Protein AF-T0ZL88-F1 (afdb_monomer)

Mean predicted aligned error: 7.64 Å

pLDDT: mean 83.37, std 18.38, range [43.09, 98.06]

Foldseek 3Di:
DDPDPLPPLEAEAEDDDDDFDPDPPPDPDPRTSVPPCPSVVVVVVSCCCSCPVVVGPHYDYPDDPVCVVVVVVVVDD

Solvent-accessible surface area (backbone atoms only — not comparable to full-atom values): 5014 Å² total; per-residue (Å²): 130,66,93,46,77,84,55,51,76,34,37,73,46,73,74,88,84,75,80,52,66,88,67,64,94,88,61,90,58,101,74,43,51,62,86,70,49,59,68,55,52,57,50,52,52,53,53,48,46,26,36,75,77,63,72,25,95,37,74,45,71,66,65,57,81,93,50,43,66,60,44,41,76,73,70,53,132

Sequence (77 aa):
MAHREECKDAGLIREIKVFGEIVPVGNASDMAWQHRGLGRRLVEEAEEITRDEFSMDRIIVISGIGVREYFKKLGYT

Radius of gyration: 15.05 Å; Cα contacts (8 Å, |Δi|>4): 69; chains: 1; bounding box: 33×30×40 Å

InterPro domains:
  IPR016181 Acyl-CoA N-acyltransferase [SSF55729] (32-77)
  IPR039661 ELP3/YhcC [PTHR11135] (10-77)

Organism: NCBI:txid410659

Structure (mmCIF, N/CA/C/O backbone):
data_AF-T0ZL88-F1
#
_entry.id   AF-T0ZL88-F1
#
loop_
_atom_site.group_PDB
_atom_site.id
_atom_site.type_symbol
_atom_site.label_atom_id
_atom_site.label_alt_id
_atom_site.label_comp_id
_atom_site.label_asym_id
_atom_site.label_entity_id
_atom_site.label_seq_id
_atom_site.pdbx_PDB_ins_code
_atom_site.Cartn_x
_atom_site.Cartn_y
_atom_site.Cartn_z
_atom_site.occupancy
_atom_site.B_iso_or_equiv
_atom_site.auth_seq_id
_atom_site.auth_comp_id
_atom_site.auth_asym_id
_atom_site.auth_atom_id
_atom_site.pdbx_PDB_model_num
ATOM 1 N N . MET A 1 1 ? -7.868 16.441 13.155 1.00 67.56 1 MET A N 1
ATOM 2 C CA . MET A 1 1 ? -8.808 15.508 12.495 1.00 67.56 1 MET A CA 1
ATOM 3 C C . MET A 1 1 ? -8.446 15.444 11.015 1.00 67.56 1 MET A C 1
ATOM 5 O O . MET A 1 1 ? -8.000 16.462 10.494 1.00 67.56 1 MET A O 1
ATOM 9 N N . ALA A 1 2 ? -8.549 14.281 10.365 1.00 80.50 2 ALA A N 1
ATOM 10 C CA . ALA A 1 2 ? -8.252 14.162 8.936 1.00 80.50 2 ALA A CA 1
ATOM 11 C C . ALA A 1 2 ? -9.193 15.059 8.111 1.00 80.50 2 ALA A C 1
ATOM 13 O O . ALA A 1 2 ? -10.386 15.127 8.396 1.00 80.50 2 ALA A O 1
ATOM 14 N N . HIS A 1 3 ? -8.653 15.758 7.108 1.00 88.94 3 HIS A N 1
ATOM 15 C CA . HIS A 1 3 ? -9.437 16.655 6.244 1.00 88.94 3 HIS A CA 1
ATOM 16 C C . HIS A 1 3 ? -10.322 15.883 5.250 1.00 88.94 3 HIS A C 1
ATOM 18 O O . HIS A 1 3 ? -11.345 16.385 4.795 1.00 88.94 3 HIS A O 1
ATOM 24 N N . ARG A 1 4 ? -9.903 14.674 4.871 1.00 89.50 4 ARG A N 1
ATOM 25 C CA . ARG A 1 4 ? -10.596 13.802 3.919 1.00 89.50 4 ARG A CA 1
ATOM 26 C C . ARG A 1 4 ? -11.314 12.689 4.671 1.00 89.50 4 ARG A C 1
ATOM 28 O O . ARG A 1 4 ? -10.716 12.087 5.562 1.00 89.50 4 ARG A O 1
ATOM 35 N N . GLU A 1 5 ? -12.568 12.435 4.311 1.00 89.94 5 GLU A N 1
ATOM 36 C CA . GLU A 1 5 ? -13.438 11.477 5.003 1.00 89.94 5 GLU A CA 1
ATOM 37 C C . GLU A 1 5 ? -12.901 10.050 4.906 1.00 89.94 5 GLU A C 1
ATOM 39 O O . GLU A 1 5 ? -12.880 9.311 5.885 1.00 89.94 5 GLU A O 1
ATOM 44 N N . GLU A 1 6 ? -12.389 9.681 3.735 1.00 87.56 6 GLU A N 1
ATOM 45 C CA . GLU A 1 6 ? -11.773 8.381 3.494 1.00 87.56 6 GLU A CA 1
ATOM 46 C C . GLU A 1 6 ? -10.569 8.132 4.408 1.00 87.56 6 GLU A C 1
ATOM 48 O O . GLU A 1 6 ? -10.345 6.999 4.809 1.00 87.56 6 GLU A O 1
ATOM 53 N N . CYS A 1 7 ? -9.840 9.181 4.797 1.00 91.56 7 CYS A N 1
ATOM 54 C CA . CYS A 1 7 ? -8.661 9.085 5.656 1.00 91.56 7 CYS A CA 1
ATOM 55 C C . CYS A 1 7 ? -8.988 9.027 7.154 1.00 91.56 7 CYS A C 1
ATOM 57 O O . CYS A 1 7 ? -8.062 8.979 7.963 1.00 91.56 7 CYS A O 1
ATOM 59 N N . LYS A 1 8 ? -10.262 9.094 7.554 1.00 91.56 8 LYS A N 1
ATOM 60 C CA . LYS A 1 8 ? -10.628 8.912 8.962 1.00 91.56 8 LYS A CA 1
ATOM 61 C C . LYS A 1 8 ? -10.464 7.447 9.357 1.00 91.56 8 LYS A C 1
ATOM 63 O O . LYS A 1 8 ? -10.894 6.562 8.618 1.00 91.56 8 LYS A O 1
ATOM 68 N N . ASP A 1 9 ? -9.857 7.218 10.518 1.00 91.81 9 ASP A N 1
ATOM 69 C CA . ASP A 1 9 ? -9.660 5.888 11.111 1.00 91.81 9 ASP A CA 1
ATOM 70 C C . ASP A 1 9 ? -9.022 4.887 10.130 1.00 91.81 9 ASP A C 1
ATOM 72 O O . ASP A 1 9 ? -9.471 3.752 9.972 1.00 91.81 9 ASP A O 1
ATOM 76 N N . ALA A 1 10 ? -8.001 5.355 9.403 1.00 95.81 10 ALA A N 1
ATOM 77 C CA . ALA A 1 10 ? -7.262 4.563 8.432 1.00 95.81 10 ALA A CA 1
ATOM 78 C C . ALA A 1 10 ? -5.757 4.851 8.501 1.00 95.81 10 ALA A C 1
ATOM 80 O O . ALA A 1 10 ? -5.334 6.006 8.625 1.00 95.81 10 ALA A O 1
ATOM 81 N N . GLY A 1 11 ? -4.947 3.807 8.336 1.00 96.88 11 GLY A N 1
ATOM 82 C CA . GLY A 1 11 ? -3.519 3.938 8.067 1.00 96.88 11 GLY A CA 1
ATOM 83 C C . GLY A 1 11 ? -3.276 4.598 6.707 1.00 96.88 11 GLY A C 1
ATOM 84 O O . GLY A 1 11 ? -4.093 4.493 5.790 1.00 96.88 11 GLY A O 1
ATOM 85 N N . LEU A 1 12 ? -2.143 5.286 6.548 1.00 96.25 12 LEU A N 1
ATOM 86 C CA . LEU A 1 12 ? -1.797 5.956 5.293 1.00 96.25 12 LEU A CA 1
ATOM 87 C C . LEU A 1 12 ? -0.368 5.634 4.860 1.00 96.25 12 LEU A C 1
ATOM 89 O O . LEU A 1 12 ? 0.604 6.167 5.399 1.00 96.25 12 LEU A O 1
ATOM 93 N N . ILE A 1 13 ? -0.248 4.849 3.795 1.00 97.06 13 ILE A N 1
ATOM 94 C CA . ILE A 1 13 ? 1.003 4.670 3.071 1.00 97.06 13 ILE A CA 1
ATOM 95 C C . ILE A 1 13 ? 1.197 5.878 2.153 1.00 97.06 13 ILE A C 1
ATOM 97 O O . ILE A 1 13 ? 0.543 6.029 1.118 1.00 97.06 13 ILE A O 1
ATOM 101 N N . ARG A 1 14 ? 2.111 6.766 2.546 1.00 96.25 14 ARG A N 1
ATOM 102 C CA . ARG A 1 14 ? 2.402 8.001 1.798 1.00 96.25 14 ARG A CA 1
ATOM 103 C C . ARG A 1 14 ? 3.356 7.784 0.628 1.00 96.25 14 ARG A C 1
ATOM 105 O O . ARG A 1 14 ? 3.244 8.468 -0.382 1.00 96.25 14 ARG A O 1
ATOM 112 N N . GLU A 1 15 ? 4.295 6.859 0.776 1.00 95.19 15 GLU A N 1
ATOM 113 C CA . GLU A 1 15 ? 5.279 6.508 -0.242 1.00 95.19 15 GLU A CA 1
ATOM 114 C C . GLU A 1 15 ? 5.771 5.084 0.025 1.00 95.19 15 GLU A C 1
ATOM 116 O O . GLU A 1 15 ? 6.004 4.709 1.172 1.00 95.19 15 GLU A O 1
ATOM 121 N N . ILE A 1 16 ? 5.968 4.312 -1.041 1.00 91.69 16 ILE A N 1
ATOM 122 C CA . ILE A 1 16 ? 6.786 3.099 -1.024 1.00 91.69 16 ILE A CA 1
ATOM 123 C C . ILE A 1 16 ? 7.835 3.267 -2.109 1.00 91.69 16 ILE A C 1
ATOM 125 O O . ILE A 1 16 ? 7.510 3.547 -3.264 1.00 91.69 16 ILE A O 1
ATOM 129 N N . LYS A 1 17 ? 9.097 3.060 -1.744 1.00 89.50 17 LYS A N 1
ATOM 130 C CA . LYS A 1 17 ? 10.215 3.081 -2.679 1.00 89.50 17 LYS A CA 1
ATOM 131 C C . LYS A 1 17 ? 11.038 1.819 -2.489 1.00 89.50 17 LYS A C 1
ATOM 133 O O . LYS A 1 17 ? 11.585 1.576 -1.420 1.00 89.50 17 LYS A O 1
ATOM 138 N N . VAL A 1 18 ? 11.123 1.023 -3.549 1.00 84.19 18 VAL A N 1
ATOM 139 C CA . VAL A 1 18 ? 11.992 -0.153 -3.610 1.00 84.19 18 VAL A CA 1
ATOM 140 C C . VAL A 1 18 ? 13.131 0.173 -4.559 1.00 84.19 18 VAL A C 1
ATOM 142 O O . VAL A 1 18 ? 12.935 0.307 -5.769 1.00 84.19 18 VAL A O 1
ATOM 145 N N . PHE A 1 19 ? 14.326 0.325 -4.003 1.00 81.00 19 PHE A N 1
ATOM 146 C CA . PHE A 1 19 ? 15.526 0.499 -4.806 1.00 81.00 19 PHE A CA 1
ATOM 147 C C . PHE A 1 19 ? 15.905 -0.827 -5.476 1.00 81.00 19 PHE A C 1
ATOM 149 O O . PHE A 1 19 ? 15.804 -1.894 -4.873 1.00 81.00 19 PHE A O 1
ATOM 156 N N . GLY A 1 20 ? 16.336 -0.755 -6.731 1.00 67.62 20 GLY A N 1
ATOM 157 C CA . GLY A 1 20 ? 16.915 -1.878 -7.458 1.00 67.62 20 GLY A CA 1
ATOM 158 C C . GLY A 1 20 ? 17.812 -1.386 -8.584 1.00 67.62 20 GLY A C 1
ATOM 159 O O . GLY A 1 20 ? 17.765 -0.208 -8.943 1.00 67.62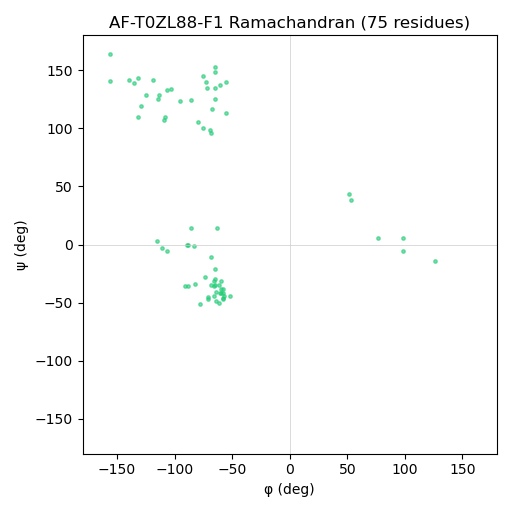 20 GLY A O 1
ATOM 160 N N . GLU A 1 21 ? 18.646 -2.279 -9.114 1.00 53.62 21 GLU A N 1
ATOM 161 C CA . GLU A 1 21 ? 19.461 -1.978 -10.290 1.00 53.62 21 GLU A CA 1
ATOM 162 C C . GLU A 1 21 ? 18.568 -1.748 -11.515 1.00 53.62 21 GLU A C 1
ATOM 164 O O . GLU A 1 21 ? 17.628 -2.504 -11.769 1.00 53.62 21 GLU A O 1
ATOM 169 N N . ILE A 1 22 ? 18.867 -0.694 -12.280 1.00 47.50 22 ILE A N 1
ATOM 170 C CA . ILE A 1 22 ? 18.256 -0.444 -13.587 1.00 47.50 22 ILE A CA 1
ATOM 171 C C . ILE A 1 22 ? 18.785 -1.523 -14.530 1.00 47.50 22 ILE A C 1
ATOM 173 O O . ILE A 1 22 ? 19.899 -1.405 -15.037 1.00 47.50 22 ILE A O 1
ATOM 177 N N . VAL A 1 23 ? 18.011 -2.580 -14.766 1.00 48.69 23 VAL A N 1
ATOM 178 C CA . VAL A 1 23 ? 18.351 -3.544 -15.814 1.00 48.69 23 VAL A CA 1
ATOM 179 C C . VAL A 1 23 ? 17.789 -3.016 -17.139 1.00 48.69 23 VAL A C 1
ATOM 181 O O . VAL A 1 23 ? 16.593 -2.720 -17.212 1.00 48.69 23 VAL A O 1
ATOM 184 N N . PRO A 1 24 ? 18.612 -2.852 -18.191 1.00 43.09 24 PRO A N 1
ATOM 185 C CA . PRO A 1 24 ? 18.126 -2.490 -19.515 1.00 43.09 24 PRO A CA 1
ATOM 186 C C . PRO A 1 24 ? 17.063 -3.483 -19.992 1.00 43.09 24 PRO A C 1
ATOM 188 O O . PRO A 1 24 ? 17.207 -4.694 -19.809 1.00 43.09 24 PRO A O 1
ATOM 191 N N . VAL A 1 25 ? 16.011 -2.969 -20.633 1.00 44.78 25 VAL A N 1
ATOM 192 C CA . VAL A 1 25 ? 14.941 -3.786 -21.220 1.00 44.78 25 VAL A CA 1
ATOM 193 C C . VAL A 1 25 ? 15.566 -4.800 -22.187 1.00 44.78 25 VAL A C 1
ATOM 195 O O . VAL A 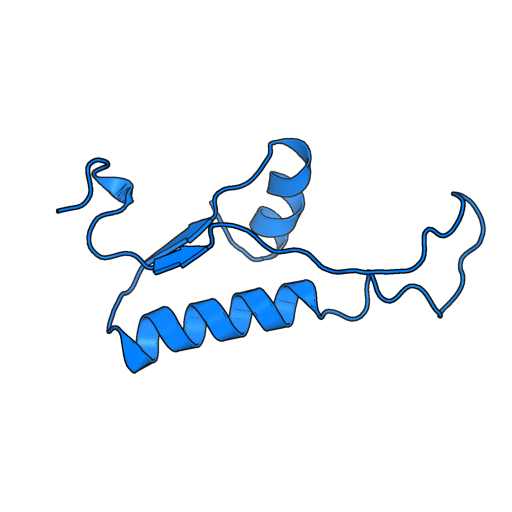1 25 ? 16.121 -4.407 -23.209 1.00 44.78 25 VAL A O 1
ATOM 198 N N . GLY A 1 26 ? 15.498 -6.094 -21.856 1.00 49.81 26 GLY A N 1
ATOM 199 C CA . GLY A 1 26 ? 15.954 -7.189 -22.726 1.00 49.81 26 GLY A CA 1
ATOM 200 C C . GLY A 1 26 ? 16.949 -8.175 -22.109 1.00 49.81 26 GLY A C 1
ATOM 201 O O . GLY A 1 26 ? 17.100 -9.264 -22.650 1.00 49.81 26 GLY A O 1
ATOM 202 N N . ASN A 1 27 ? 17.571 -7.860 -20.969 1.00 45.19 27 ASN A N 1
ATOM 203 C CA . ASN A 1 27 ? 18.395 -8.823 -20.236 1.00 45.19 27 ASN A CA 1
ATOM 204 C C . ASN A 1 27 ? 17.675 -9.232 -18.952 1.00 45.19 27 ASN A C 1
ATOM 206 O O . ASN A 1 27 ? 17.578 -8.451 -18.011 1.00 45.19 27 ASN A O 1
ATOM 210 N N . ALA A 1 28 ? 17.155 -10.458 -18.911 1.00 48.41 28 ALA A N 1
ATOM 211 C CA . ALA A 1 28 ? 16.737 -11.070 -17.660 1.00 48.41 28 ALA A CA 1
ATOM 212 C C . ALA A 1 28 ? 18.002 -11.353 -16.840 1.00 48.41 28 ALA A C 1
ATOM 214 O O . ALA A 1 28 ? 18.685 -12.347 -17.070 1.00 48.41 28 ALA A O 1
ATOM 215 N N . SER A 1 29 ? 18.362 -10.447 -15.933 1.00 45.91 29 SER A N 1
ATOM 216 C CA . SER A 1 29 ? 19.303 -10.773 -14.871 1.00 45.91 29 SER A CA 1
ATOM 217 C C . SER A 1 29 ? 18.502 -11.160 -13.631 1.00 45.91 29 SER A C 1
ATOM 219 O O . SER A 1 29 ? 17.707 -10.379 -13.108 1.00 45.91 29 SER A O 1
ATOM 221 N N . ASP A 1 30 ? 18.757 -12.358 -13.109 1.00 49.09 30 ASP A N 1
ATOM 222 C CA . ASP A 1 30 ? 18.225 -12.887 -11.839 1.00 49.09 30 ASP A CA 1
ATOM 223 C C . ASP A 1 30 ? 18.672 -12.074 -10.585 1.00 49.09 30 ASP A C 1
ATOM 225 O O . ASP A 1 30 ? 18.541 -12.501 -9.430 1.00 49.09 30 ASP A O 1
ATOM 229 N N . MET A 1 31 ? 19.214 -10.871 -10.811 1.00 46.38 31 MET A N 1
ATOM 230 C CA . MET A 1 31 ? 19.830 -9.945 -9.857 1.00 46.38 31 MET A CA 1
ATOM 231 C C . MET A 1 31 ? 19.064 -8.617 -9.714 1.00 46.38 31 MET A C 1
ATOM 233 O O . MET A 1 31 ? 19.477 -7.757 -8.939 1.00 46.38 31 MET A O 1
ATOM 237 N N . ALA A 1 32 ? 17.919 -8.438 -10.383 1.00 52.16 32 ALA A N 1
ATOM 238 C CA . ALA A 1 32 ? 17.041 -7.305 -10.101 1.00 52.16 32 ALA A CA 1
ATOM 239 C C . ALA A 1 32 ? 16.426 -7.447 -8.689 1.00 52.16 32 ALA A C 1
ATOM 241 O O . ALA A 1 32 ? 15.698 -8.393 -8.388 1.00 52.16 32 ALA A O 1
ATOM 242 N N . TRP A 1 33 ? 16.733 -6.510 -7.786 1.00 51.31 33 TRP A N 1
ATOM 243 C CA . TRP A 1 33 ? 16.117 -6.446 -6.447 1.00 51.31 33 TRP A CA 1
ATOM 244 C C . TRP A 1 33 ? 14.618 -6.122 -6.519 1.00 51.31 33 TRP A C 1
ATOM 246 O O . TRP A 1 33 ? 13.815 -6.598 -5.709 1.00 51.31 33 TRP A O 1
ATOM 256 N N . GLN A 1 34 ? 14.227 -5.345 -7.531 1.00 51.22 34 GLN A N 1
ATOM 257 C CA . GLN A 1 34 ? 12.840 -5.231 -7.963 1.00 51.22 34 GLN A CA 1
ATOM 258 C C . GLN A 1 34 ? 12.424 -6.612 -8.490 1.00 51.22 34 GLN A C 1
ATOM 260 O O . GLN A 1 34 ? 13.126 -7.157 -9.325 1.00 51.22 34 GLN A O 1
ATOM 265 N N . HIS A 1 35 ? 11.331 -7.178 -7.963 1.00 54.09 35 HIS A N 1
ATOM 266 C CA . HIS A 1 35 ? 10.828 -8.562 -8.145 1.00 54.09 35 HIS A CA 1
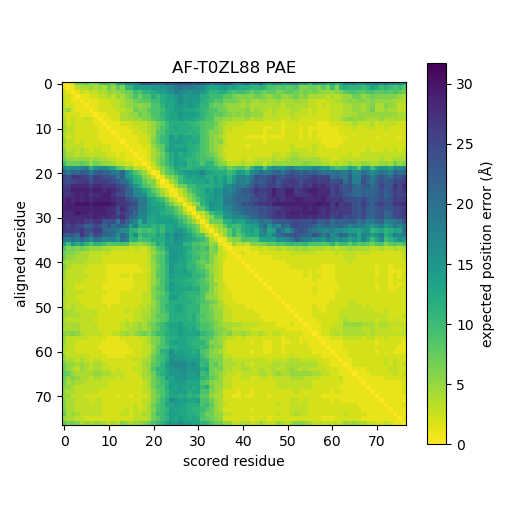ATOM 267 C C . HIS A 1 35 ? 11.156 -9.590 -7.045 1.00 54.09 35 HIS A C 1
ATOM 269 O O . HIS A 1 35 ? 10.546 -10.655 -7.042 1.00 54.09 35 HIS A O 1
ATOM 275 N N . ARG A 1 36 ? 11.959 -9.263 -6.018 1.00 60.56 36 ARG A N 1
ATOM 276 C CA . ARG A 1 36 ? 12.152 -10.150 -4.840 1.00 60.56 36 ARG A CA 1
ATOM 277 C C . ARG A 1 36 ? 11.104 -9.997 -3.725 1.00 60.56 36 ARG A C 1
ATOM 279 O O . ARG A 1 36 ? 11.316 -10.443 -2.603 1.00 60.56 36 ARG A O 1
ATOM 286 N N . GLY A 1 37 ? 9.983 -9.333 -4.000 1.00 75.06 37 GLY A N 1
ATOM 287 C CA . GLY A 1 37 ? 8.877 -9.199 -3.042 1.00 75.06 37 GLY A CA 1
ATOM 288 C C . GLY A 1 37 ? 9.085 -8.179 -1.914 1.00 75.06 37 GLY A C 1
ATOM 289 O O . GLY A 1 37 ? 8.210 -8.053 -1.067 1.00 75.06 37 GLY A O 1
ATOM 290 N N . LEU A 1 38 ? 10.177 -7.400 -1.907 1.00 84.88 38 LEU A N 1
ATOM 291 C CA . LEU A 1 38 ? 10.424 -6.376 -0.874 1.00 84.88 38 LEU A CA 1
ATOM 292 C C . LEU A 1 38 ? 9.292 -5.348 -0.774 1.00 84.88 38 LEU A C 1
ATOM 294 O O . LEU A 1 38 ? 8.836 -5.045 0.321 1.00 84.88 38 LEU A O 1
ATOM 298 N N . GLY A 1 39 ? 8.798 -4.857 -1.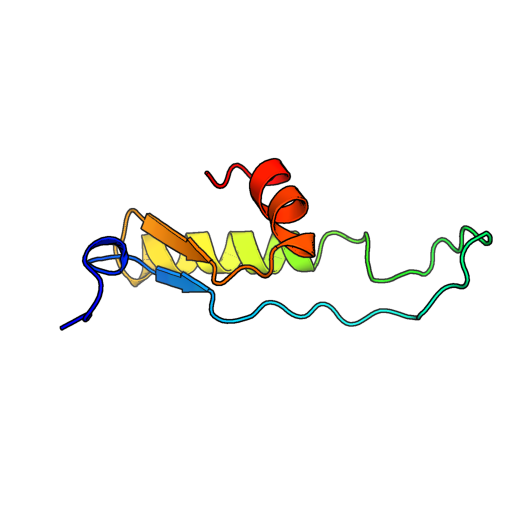914 1.00 88.62 39 GLY A N 1
ATOM 299 C CA . GLY A 1 39 ? 7.674 -3.919 -1.930 1.00 88.62 39 GLY A CA 1
ATOM 300 C C . GLY A 1 39 ? 6.399 -4.508 -1.334 1.00 88.62 39 GLY A C 1
ATOM 301 O O . GLY A 1 39 ? 5.653 -3.787 -0.687 1.00 88.62 39 GLY A O 1
ATOM 302 N N . ARG A 1 40 ? 6.162 -5.811 -1.524 1.00 90.25 40 ARG A N 1
ATOM 303 C CA . ARG A 1 40 ? 5.008 -6.510 -0.954 1.00 90.25 40 ARG A CA 1
ATOM 304 C C . ARG A 1 40 ? 5.160 -6.662 0.557 1.00 90.25 40 ARG A C 1
ATOM 306 O O . ARG A 1 40 ? 4.238 -6.317 1.274 1.00 90.25 40 ARG A O 1
ATOM 313 N N . ARG A 1 41 ? 6.344 -7.059 1.028 1.00 92.75 41 ARG A N 1
ATOM 314 C CA . ARG A 1 41 ? 6.639 -7.174 2.465 1.00 92.75 41 ARG A CA 1
ATOM 315 C C . ARG A 1 41 ? 6.489 -5.846 3.208 1.00 92.75 41 ARG A C 1
ATOM 317 O O . ARG A 1 41 ? 5.996 -5.833 4.321 1.00 92.75 41 ARG A O 1
ATOM 324 N N . LEU A 1 42 ? 6.886 -4.730 2.588 1.00 94.81 42 LEU A N 1
ATOM 325 C CA . LEU A 1 42 ? 6.671 -3.396 3.163 1.00 94.81 42 LEU A CA 1
ATOM 326 C C . LEU A 1 42 ? 5.182 -3.041 3.285 1.00 94.81 42 LEU A C 1
ATOM 328 O O . LEU A 1 42 ? 4.801 -2.347 4.220 1.00 94.81 42 LEU A O 1
ATOM 332 N N . VAL A 1 43 ? 4.357 -3.483 2.331 1.00 95.94 43 VAL A N 1
ATOM 333 C CA . VAL A 1 43 ? 2.901 -3.290 2.383 1.00 95.94 43 VAL A CA 1
ATOM 334 C C . VAL A 1 43 ? 2.284 -4.170 3.469 1.00 95.94 43 VAL A C 1
ATOM 336 O O . VAL A 1 43 ? 1.527 -3.655 4.280 1.00 95.94 43 VAL A O 1
ATOM 339 N N . GLU A 1 44 ? 2.656 -5.451 3.521 1.00 96.50 44 GLU A N 1
ATOM 340 C CA . GLU A 1 44 ? 2.180 -6.412 4.529 1.00 96.50 44 GLU A CA 1
ATOM 341 C C . GLU A 1 44 ? 2.506 -5.932 5.952 1.00 96.50 44 GLU A C 1
ATOM 343 O O . GLU A 1 44 ? 1.620 -5.870 6.796 1.00 96.50 44 GLU A O 1
ATOM 348 N N . GLU A 1 45 ? 3.735 -5.472 6.195 1.00 97.44 45 GLU A N 1
ATOM 349 C CA . GLU A 1 45 ? 4.127 -4.897 7.489 1.00 97.44 45 GLU A CA 1
ATOM 350 C C . GLU A 1 45 ? 3.287 -3.659 7.847 1.00 97.44 45 GLU A C 1
ATOM 352 O O . GLU A 1 45 ? 2.848 -3.488 8.981 1.00 97.44 45 GLU A O 1
ATOM 357 N N . ALA A 1 46 ? 3.027 -2.780 6.874 1.00 97.88 46 ALA A N 1
ATOM 358 C CA . ALA A 1 46 ? 2.206 -1.597 7.108 1.00 97.88 46 ALA A CA 1
ATOM 359 C C . ALA A 1 46 ? 0.746 -1.960 7.437 1.00 97.88 46 ALA A C 1
ATOM 361 O O . ALA A 1 46 ? 0.116 -1.279 8.249 1.00 97.88 46 ALA A O 1
ATOM 362 N N . GLU A 1 47 ? 0.209 -3.017 6.823 1.00 97.62 47 GLU A N 1
ATOM 363 C CA . GLU A 1 47 ? -1.116 -3.569 7.125 1.00 97.62 47 GLU A CA 1
ATOM 364 C C . GLU A 1 47 ? -1.166 -4.163 8.538 1.00 97.62 47 GLU A C 1
ATOM 366 O O . GLU A 1 47 ? -2.109 -3.881 9.280 1.00 97.62 47 GLU A O 1
ATOM 371 N N . GLU A 1 48 ? -0.144 -4.928 8.933 1.00 98.06 48 GLU A N 1
ATOM 372 C CA . GLU A 1 48 ? -0.013 -5.493 10.281 1.00 98.06 48 GLU A CA 1
ATOM 373 C C . GLU A 1 48 ? 0.066 -4.395 11.343 1.00 98.06 48 GLU A C 1
ATOM 375 O O . GLU A 1 48 ? -0.751 -4.389 12.258 1.00 98.06 48 GLU A O 1
ATOM 380 N N . ILE A 1 49 ? 0.939 -3.397 11.173 1.00 98.06 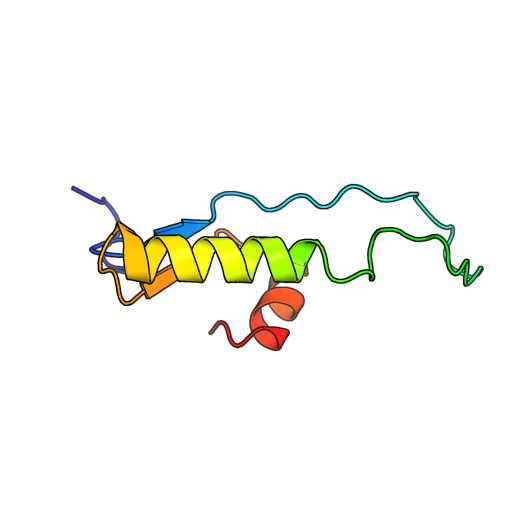49 ILE A N 1
ATOM 381 C CA . ILE A 1 49 ? 1.045 -2.253 12.094 1.00 98.06 49 ILE A CA 1
ATOM 382 C C . ILE A 1 49 ? -0.300 -1.521 12.206 1.00 98.06 49 ILE A C 1
ATOM 384 O O . ILE A 1 49 ? -0.770 -1.232 13.307 1.00 98.06 49 ILE A O 1
ATOM 388 N N . THR A 1 50 ? -0.955 -1.236 11.075 1.00 97.69 50 THR A N 1
ATOM 389 C CA . THR A 1 50 ? -2.238 -0.509 11.053 1.00 97.69 50 THR A CA 1
ATOM 390 C C . THR A 1 50 ? -3.322 -1.248 11.844 1.00 97.69 50 THR A C 1
ATOM 392 O O . THR A 1 50 ? -4.068 -0.626 12.605 1.00 97.69 50 THR A O 1
ATOM 395 N N . ARG A 1 51 ? -3.389 -2.574 11.707 1.00 97.12 51 ARG A N 1
ATOM 396 C CA . ARG A 1 51 ? -4.374 -3.407 12.399 1.00 97.12 51 ARG A CA 1
ATOM 397 C C . ARG A 1 51 ? -4.004 -3.642 13.863 1.00 97.12 51 ARG A C 1
ATOM 399 O O . ARG A 1 51 ? -4.833 -3.425 14.739 1.00 97.12 51 ARG A O 1
ATOM 406 N N . ASP A 1 52 ? -2.779 -4.072 14.131 1.00 97.88 52 ASP A N 1
ATOM 407 C CA . ASP A 1 52 ? -2.403 -4.656 15.420 1.00 97.88 52 ASP A CA 1
ATOM 408 C C . ASP A 1 52 ? -1.948 -3.588 16.426 1.00 97.88 52 ASP A C 1
ATOM 410 O O . ASP A 1 52 ? -2.278 -3.679 17.609 1.00 97.88 52 ASP A O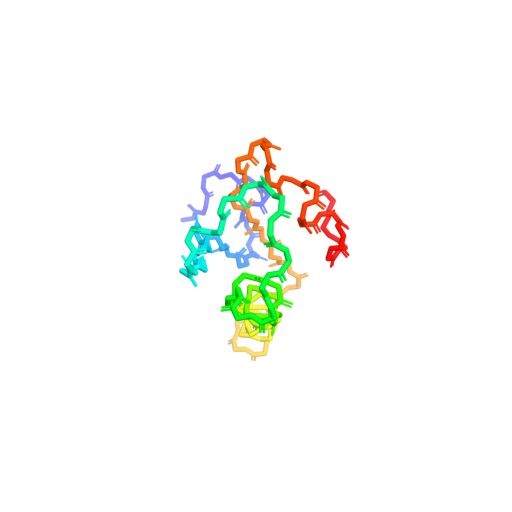 1
ATOM 414 N N . GLU A 1 53 ? -1.259 -2.535 15.974 1.00 97.69 53 GLU A N 1
ATOM 415 C CA . GLU A 1 53 ? -0.814 -1.442 16.851 1.00 97.69 53 GLU A CA 1
ATOM 416 C C . GLU A 1 53 ? -1.834 -0.303 16.937 1.00 97.69 53 GLU A C 1
ATOM 418 O O . GLU A 1 53 ? -2.000 0.310 17.993 1.00 97.69 53 GLU A O 1
ATOM 423 N N . PHE A 1 54 ? -2.529 -0.013 15.832 1.00 96.00 54 PHE A N 1
ATOM 424 C CA . PHE A 1 54 ? -3.445 1.128 15.743 1.00 96.00 54 PHE A CA 1
ATOM 425 C C . PHE A 1 54 ? -4.928 0.744 15.757 1.00 96.00 54 PHE A C 1
ATOM 427 O O . PHE A 1 54 ? -5.765 1.644 15.838 1.00 96.00 54 PHE A O 1
ATOM 434 N N . SER A 1 55 ? -5.267 -0.553 15.733 1.00 96.50 55 SER A N 1
ATOM 435 C CA . SER A 1 55 ? -6.660 -1.038 15.746 1.00 96.50 55 SER A CA 1
ATOM 436 C C . SER A 1 55 ? -7.521 -0.408 14.643 1.00 96.50 55 SER A C 1
ATOM 438 O O . SER A 1 55 ? -8.682 -0.065 14.866 1.00 96.50 55 SER A O 1
ATOM 440 N N . MET A 1 56 ? -6.935 -0.206 13.460 1.00 95.50 56 MET A N 1
ATOM 441 C CA . MET A 1 56 ? -7.615 0.349 12.293 1.00 95.50 56 MET A CA 1
ATOM 442 C C . MET A 1 56 ? -7.867 -0.742 11.253 1.00 95.50 56 MET A C 1
ATOM 444 O O . MET A 1 56 ? -6.959 -1.469 10.859 1.00 95.50 56 MET A O 1
ATOM 448 N N . ASP A 1 57 ? -9.091 -0.787 10.734 1.00 93.06 57 ASP A N 1
ATOM 449 C CA . ASP A 1 57 ? -9.511 -1.795 9.7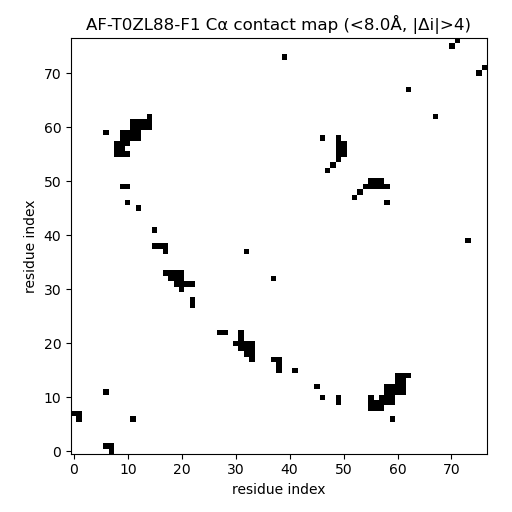49 1.00 93.06 57 ASP A CA 1
ATOM 450 C C . ASP A 1 57 ? -9.251 -1.369 8.295 1.00 93.06 57 ASP A C 1
ATOM 452 O O . ASP A 1 57 ? -9.588 -2.085 7.350 1.00 93.06 57 ASP A O 1
ATOM 456 N N . ARG A 1 58 ? -8.705 -0.165 8.088 1.00 95.75 58 ARG A N 1
ATOM 457 C CA . ARG A 1 58 ? -8.488 0.415 6.760 1.00 95.75 58 ARG A CA 1
ATOM 458 C C . ARG A 1 58 ? -7.081 0.962 6.620 1.00 95.75 58 ARG A C 1
ATOM 460 O O . ARG A 1 58 ? -6.554 1.596 7.528 1.00 95.75 58 ARG A O 1
ATOM 467 N N . ILE A 1 59 ? -6.522 0.801 5.4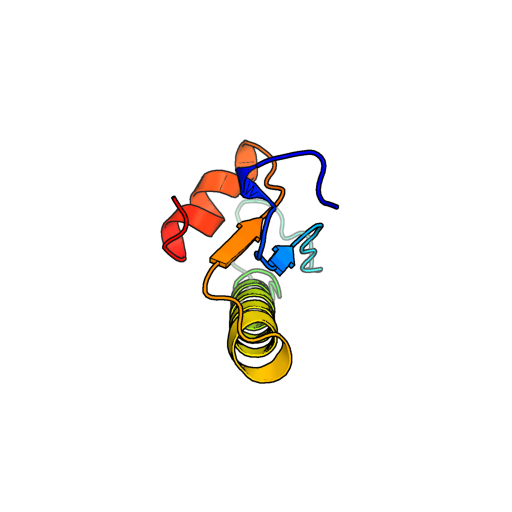27 1.00 97.31 59 ILE A N 1
ATOM 468 C CA . ILE A 1 59 ? -5.268 1.425 5.021 1.00 97.31 59 ILE A CA 1
ATOM 469 C C . ILE A 1 59 ? -5.419 2.007 3.615 1.00 97.31 59 ILE A C 1
ATOM 471 O O . ILE A 1 59 ? -6.053 1.419 2.740 1.00 97.31 59 ILE A O 1
ATOM 475 N N . ILE A 1 60 ? -4.870 3.200 3.402 1.00 97.00 60 ILE A N 1
ATOM 476 C CA . ILE A 1 60 ? -4.943 3.934 2.138 1.00 97.00 60 ILE A CA 1
ATOM 477 C C . ILE A 1 60 ? -3.538 4.134 1.601 1.00 97.00 60 ILE A C 1
ATOM 479 O O . ILE A 1 60 ? -2.611 4.441 2.348 1.00 97.00 60 ILE A O 1
ATOM 483 N N . VAL A 1 61 ? -3.388 4.031 0.283 1.00 96.88 61 VAL A N 1
ATOM 484 C CA . VAL A 1 61 ? -2.121 4.299 -0.395 1.00 96.88 61 VAL A CA 1
ATOM 485 C C . VAL A 1 61 ? -2.243 5.522 -1.286 1.00 96.88 61 VAL A C 1
ATOM 487 O O . VAL A 1 61 ? -3.108 5.596 -2.161 1.00 96.88 61 VAL A O 1
ATOM 490 N N . ILE A 1 62 ? -1.318 6.466 -1.128 1.00 95.19 62 ILE A N 1
ATOM 491 C CA . ILE A 1 62 ? -1.118 7.525 -2.117 1.00 95.19 62 ILE A CA 1
ATOM 492 C C . ILE A 1 62 ? -0.394 6.905 -3.315 1.00 95.19 62 ILE A C 1
ATOM 494 O O . ILE A 1 62 ? 0.815 6.688 -3.290 1.00 95.19 62 ILE A O 1
ATOM 498 N N . SER A 1 63 ? -1.149 6.585 -4.368 1.00 93.44 63 SER A N 1
ATOM 499 C CA . SER A 1 63 ? -0.624 5.890 -5.546 1.00 93.44 63 SER A CA 1
ATOM 500 C C . SER A 1 63 ? -0.665 6.760 -6.801 1.00 93.44 63 SER A C 1
ATOM 502 O O . SER A 1 63 ? -1.721 7.255 -7.213 1.00 93.44 63 SER A O 1
ATOM 504 N N . GLY A 1 64 ? 0.495 6.907 -7.447 1.00 93.19 64 GLY A N 1
ATOM 505 C CA . GLY A 1 64 ? 0.586 7.456 -8.797 1.00 93.19 64 GLY A CA 1
ATOM 506 C C . GLY A 1 64 ? -0.109 6.542 -9.811 1.00 93.19 64 GLY A C 1
ATOM 507 O O . GLY A 1 64 ? -0.109 5.322 -9.664 1.00 93.19 64 GLY A O 1
ATOM 508 N N . ILE A 1 65 ? -0.685 7.119 -10.871 1.00 94.12 65 ILE A N 1
ATOM 509 C CA . ILE A 1 65 ? -1.526 6.389 -11.844 1.00 94.12 65 ILE A CA 1
ATOM 510 C C . ILE A 1 65 ? -0.826 5.136 -12.399 1.00 94.12 65 ILE A C 1
ATOM 512 O O . ILE A 1 65 ? -1.435 4.069 -12.430 1.00 94.12 65 ILE A O 1
ATOM 516 N N . GLY A 1 66 ? 0.458 5.239 -12.761 1.00 90.81 66 GLY A N 1
ATOM 517 C CA . GLY A 1 66 ? 1.239 4.130 -13.328 1.00 90.81 66 GLY A CA 1
ATOM 518 C C . GLY A 1 66 ? 1.541 2.974 -12.366 1.00 90.81 66 GLY A C 1
ATOM 519 O O . GLY A 1 66 ? 1.990 1.924 -12.809 1.00 90.81 66 GLY A O 1
ATOM 520 N N . VAL A 1 67 ? 1.282 3.140 -11.065 1.00 90.38 67 VAL A N 1
ATOM 521 C CA . VAL A 1 67 ? 1.554 2.131 -10.024 1.00 90.38 67 VAL A CA 1
ATOM 522 C C . VAL A 1 67 ? 0.255 1.553 -9.447 1.00 90.38 67 VAL 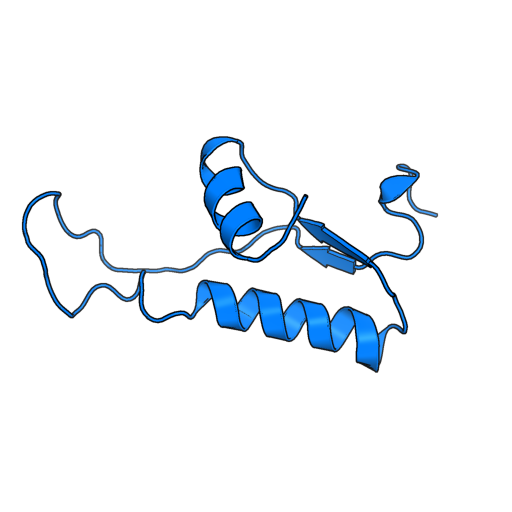A C 1
ATOM 524 O O . VAL A 1 67 ? 0.288 0.615 -8.657 1.00 90.38 67 VAL A O 1
ATOM 527 N N . ARG A 1 68 ? -0.920 2.042 -9.867 1.00 92.62 68 ARG A N 1
ATOM 528 C CA . ARG A 1 68 ? -2.217 1.537 -9.376 1.00 92.62 68 ARG A CA 1
ATOM 529 C C . ARG A 1 68 ? -2.399 0.044 -9.627 1.00 92.62 68 ARG A C 1
ATOM 531 O O . ARG A 1 68 ? -2.914 -0.654 -8.765 1.00 92.62 68 ARG A O 1
ATOM 538 N N . GLU A 1 69 ? -1.937 -0.453 -10.773 1.00 91.88 69 GLU A N 1
ATOM 539 C CA . GLU A 1 69 ? -2.049 -1.873 -11.124 1.00 91.88 69 GLU A CA 1
ATOM 540 C C . GLU A 1 69 ? -1.229 -2.779 -10.192 1.00 91.88 69 GLU A C 1
ATOM 542 O O . GLU A 1 69 ? -1.620 -3.910 -9.924 1.00 91.88 69 GLU A O 1
ATOM 547 N N . TYR A 1 70 ? -0.119 -2.276 -9.643 1.00 90.62 70 TYR A N 1
ATOM 548 C CA . TYR A 1 70 ? 0.643 -2.998 -8.625 1.00 90.62 70 TYR A CA 1
ATOM 549 C C . TYR A 1 70 ? -0.187 -3.194 -7.350 1.00 90.62 70 TYR A C 1
ATOM 551 O O . TYR A 1 70 ? -0.311 -4.320 -6.878 1.00 90.62 70 TYR A O 1
ATOM 559 N N . PHE A 1 71 ? -0.818 -2.133 -6.837 1.00 94.62 71 PHE A N 1
ATOM 560 C CA . PHE A 1 71 ? -1.653 -2.228 -5.633 1.00 94.62 71 PHE A CA 1
ATOM 561 C C . PHE A 1 71 ? -2.937 -3.032 -5.872 1.00 94.62 71 PHE A C 1
ATOM 563 O O . PHE A 1 71 ? -3.326 -3.813 -5.011 1.00 94.62 71 PHE A O 1
ATOM 570 N N . LYS A 1 72 ? -3.545 -2.949 -7.063 1.00 94.75 72 LYS A N 1
ATOM 571 C CA . LYS A 1 72 ? -4.682 -3.813 -7.433 1.00 94.75 72 LYS A CA 1
ATOM 572 C C . LYS A 1 72 ? -4.337 -5.298 -7.360 1.00 94.75 72 LYS A C 1
ATOM 574 O O . LYS A 1 72 ? -5.123 -6.083 -6.842 1.00 94.75 72 LYS A O 1
ATOM 579 N N . LYS A 1 73 ? -3.140 -5.688 -7.817 1.00 92.50 73 LYS A N 1
ATOM 580 C CA . LYS A 1 73 ? -2.642 -7.072 -7.692 1.00 92.50 73 LYS A CA 1
ATOM 581 C C . LYS A 1 73 ? -2.419 -7.507 -6.241 1.00 92.50 73 LYS A C 1
ATOM 583 O O . LYS A 1 73 ? -2.394 -8.705 -5.983 1.00 92.50 73 LYS A O 1
ATOM 588 N N . LEU A 1 74 ? -2.261 -6.557 -5.318 1.00 92.69 74 LEU A N 1
ATOM 589 C CA . LEU A 1 74 ? -2.203 -6.799 -3.874 1.00 92.69 74 LEU A CA 1
ATOM 590 C C . LEU A 1 74 ? -3.589 -6.776 -3.201 1.00 92.69 74 LEU A C 1
ATOM 592 O O . LEU A 1 74 ? -3.668 -7.003 -2.004 1.00 92.69 74 LEU A O 1
ATOM 596 N N . GLY A 1 75 ? -4.675 -6.533 -3.946 1.00 95.12 75 GLY A N 1
ATOM 597 C CA . GLY A 1 75 ? -6.047 -6.537 -3.422 1.00 95.12 75 GLY A CA 1
ATOM 598 C C . GLY A 1 75 ? -6.625 -5.159 -3.086 1.00 95.12 75 GLY A C 1
ATOM 599 O O . GLY A 1 75 ? -7.741 -5.084 -2.581 1.00 95.12 75 GLY A O 1
ATOM 600 N N . TYR A 1 76 ? -5.913 -4.070 -3.392 1.00 95.56 76 TYR A N 1
ATOM 601 C CA . TYR A 1 76 ? -6.415 -2.707 -3.187 1.00 95.56 76 TYR A CA 1
ATOM 602 C C . TYR A 1 76 ? -7.457 -2.326 -4.248 1.00 95.56 76 TYR A C 1
ATOM 604 O O . TYR A 1 76 ? -7.322 -2.685 -5.423 1.00 95.56 76 TYR A O 1
ATOM 612 N N . THR A 1 77 ? -8.459 -1.542 -3.839 1.00 93.44 77 THR A N 1
ATOM 613 C CA . THR A 1 77 ? -9.574 -1.067 -4.681 1.00 93.44 77 THR A CA 1
ATOM 614 C C . THR A 1 77 ? -9.562 0.440 -4.872 1.00 93.44 77 THR A C 1
ATOM 616 O O . THR A 1 77 ? -9.397 1.145 -3.851 1.00 93.44 77 THR A O 1
#

Nearest PDB structures (foldseek):
  8xjh-assembly1_A  TM=7.224E-01  e=3.997E+00  Arabidopsis thaliana
  7zkt-assembly4_G  TM=6.882E-01  e=5.285E+00  Physcomitrium patens

Secondary structure (DSSP, 8-state):
--SSGGGTT-EEE-----------TT---TT-STTSSHHHHHHHHHHHHHHHTT--S-EEE---GGGHHHHHHTT--